Protein AF-A0A533VH99-F1 (afdb_monomer_lite)

Radius of gyration: 17.24 Å; chains: 1; bounding box: 47×40×51 Å

Structure (mmCIF, N/CA/C/O backbone):
data_AF-A0A533VH99-F1
#
_entry.id   AF-A0A533VH99-F1
#
loop_
_atom_site.group_PDB
_atom_site.id
_atom_site.type_symbol
_atom_site.label_atom_id
_atom_site.label_alt_id
_atom_site.label_comp_id
_atom_site.label_asym_id
_atom_site.label_entity_id
_atom_site.label_seq_id
_atom_site.pdbx_PDB_ins_code
_atom_site.Cartn_x
_atom_site.Cartn_y
_atom_site.Cartn_z
_atom_site.occupancy
_atom_site.B_iso_or_equiv
_atom_site.auth_seq_id
_atom_site.auth_comp_id
_atom_site.auth_asym_id
_atom_site.auth_atom_id
_atom_site.pdbx_PDB_model_num
ATOM 1 N N . MET A 1 1 ? 7.213 22.081 -25.940 1.00 35.47 1 MET A N 1
ATOM 2 C CA . MET A 1 1 ? 6.745 20.722 -25.597 1.00 35.47 1 MET A CA 1
ATOM 3 C C . MET A 1 1 ? 7.412 20.326 -24.294 1.00 35.47 1 MET A C 1
ATOM 5 O O . MET A 1 1 ? 8.624 20.158 -24.281 1.00 35.47 1 MET A O 1
ATOM 9 N N . SER A 1 2 ? 6.669 20.290 -23.187 1.00 37.28 2 SER A N 1
ATOM 10 C CA . SER A 1 2 ? 7.217 19.826 -21.909 1.00 37.28 2 SER A CA 1
ATOM 11 C C . SER A 1 2 ? 7.356 18.313 -21.977 1.00 37.28 2 SER A C 1
ATOM 13 O O . SER A 1 2 ? 6.353 17.608 -22.018 1.00 37.28 2 SER A O 1
ATOM 15 N N . ILE A 1 3 ? 8.590 17.819 -22.030 1.00 44.69 3 ILE A N 1
ATOM 16 C CA . ILE A 1 3 ? 8.879 16.396 -21.864 1.00 44.69 3 ILE A CA 1
ATOM 17 C C . ILE A 1 3 ? 8.455 16.063 -20.431 1.00 44.69 3 ILE A C 1
ATOM 19 O O . ILE A 1 3 ? 9.107 16.499 -19.480 1.00 44.69 3 ILE A O 1
ATOM 23 N N . SER A 1 4 ? 7.327 15.369 -20.253 1.00 49.53 4 SER A N 1
ATOM 24 C CA . SER A 1 4 ? 6.948 14.859 -18.938 1.00 49.53 4 SER A CA 1
ATOM 25 C C . SER A 1 4 ? 7.981 13.806 -18.559 1.00 49.53 4 SER A C 1
ATOM 27 O O . SER A 1 4 ? 7.950 12.679 -19.050 1.00 49.53 4 SER A O 1
ATOM 29 N N . LYS A 1 5 ? 8.954 14.197 -17.742 1.00 65.38 5 LYS A N 1
ATOM 30 C CA . LYS A 1 5 ? 9.968 13.280 -17.240 1.00 65.38 5 LYS A CA 1
ATOM 31 C C . LYS A 1 5 ? 9.260 12.256 -16.351 1.00 65.38 5 LYS A C 1
ATOM 33 O O . LYS A 1 5 ? 8.563 12.649 -15.414 1.00 65.38 5 LYS A O 1
ATOM 38 N N . THR A 1 6 ? 9.401 10.970 -16.661 1.00 71.62 6 THR A N 1
ATOM 39 C CA . THR A 1 6 ? 8.904 9.891 -15.800 1.00 71.62 6 THR A CA 1
ATOM 40 C C . THR A 1 6 ? 9.476 10.085 -14.389 1.00 71.62 6 THR A C 1
ATOM 42 O O . THR A 1 6 ? 10.681 10.331 -14.274 1.00 71.62 6 THR A O 1
ATOM 45 N N . PRO A 1 7 ? 8.651 10.050 -13.324 1.00 82.50 7 PRO A N 1
ATOM 46 C CA . PRO A 1 7 ? 9.142 10.206 -11.956 1.00 82.50 7 PRO A CA 1
ATOM 47 C C . PRO A 1 7 ? 10.160 9.114 -11.619 1.00 82.50 7 PRO A C 1
ATOM 49 O O . PRO A 1 7 ? 9.914 7.950 -11.933 1.00 82.50 7 PRO A O 1
ATOM 52 N N . SER A 1 8 ? 11.259 9.481 -10.959 1.00 87.25 8 SER A N 1
ATOM 53 C CA . SER A 1 8 ? 12.244 8.506 -10.471 1.00 87.25 8 SER A CA 1
ATOM 54 C C . SER A 1 8 ? 11.710 7.714 -9.271 1.00 87.25 8 SER A C 1
ATOM 56 O O . SER A 1 8 ? 10.774 8.154 -8.592 1.00 87.25 8 SER A O 1
ATOM 58 N N . ALA A 1 9 ? 12.338 6.583 -8.943 1.00 87.31 9 ALA A N 1
ATOM 59 C CA . ALA A 1 9 ? 11.999 5.813 -7.743 1.00 87.31 9 ALA A CA 1
ATOM 60 C C . ALA A 1 9 ? 12.106 6.628 -6.433 1.00 87.31 9 ALA A C 1
ATOM 62 O O . ALA A 1 9 ? 11.279 6.450 -5.539 1.00 87.31 9 ALA A O 1
ATOM 63 N N . GLU A 1 10 ? 13.049 7.574 -6.318 1.00 88.50 10 GLU A N 1
ATOM 64 C CA . GLU A 1 10 ? 13.137 8.483 -5.155 1.00 88.50 10 GLU A CA 1
ATOM 65 C C . GLU A 1 10 ? 11.970 9.489 -5.106 1.00 88.50 10 GLU A C 1
ATOM 67 O O . GLU A 1 10 ? 11.435 9.772 -4.027 1.00 88.50 10 GLU A O 1
ATOM 72 N N . ASP A 1 11 ? 11.507 9.992 -6.257 1.00 90.31 11 ASP A N 1
ATOM 73 C CA . ASP A 1 11 ? 10.325 10.865 -6.316 1.00 90.31 11 ASP A CA 1
ATOM 74 C C . ASP A 1 11 ? 9.056 10.105 -5.907 1.00 90.31 11 ASP A C 1
ATOM 76 O O . ASP A 1 11 ? 8.210 10.623 -5.171 1.00 90.31 11 ASP A O 1
ATOM 80 N N . LEU A 1 12 ? 8.923 8.861 -6.376 1.00 92.56 12 LEU A N 1
ATOM 81 C CA . LEU A 1 12 ? 7.814 7.970 -6.038 1.00 92.56 12 LEU A CA 1
ATOM 82 C C . LEU A 1 12 ? 7.822 7.611 -4.549 1.00 92.56 12 LEU A C 1
ATOM 84 O O . LEU A 1 12 ? 6.787 7.706 -3.884 1.00 92.56 12 LEU A O 1
ATOM 88 N N . TYR A 1 13 ? 8.995 7.301 -3.999 1.00 91.38 13 TYR A N 1
ATOM 89 C CA . TYR A 1 13 ? 9.164 7.041 -2.573 1.00 91.38 13 TYR A CA 1
ATOM 90 C C . TYR A 1 13 ? 8.831 8.272 -1.721 1.00 91.38 13 TYR A C 1
ATOM 92 O O . TYR A 1 13 ? 8.128 8.175 -0.715 1.00 91.38 13 TYR A O 1
ATOM 100 N N . THR A 1 14 ? 9.248 9.460 -2.158 1.00 91.25 14 THR A N 1
ATOM 101 C CA . THR A 1 14 ? 8.902 10.727 -1.500 1.00 91.25 14 THR A CA 1
ATOM 102 C C . THR A 1 14 ? 7.392 10.981 -1.500 1.00 91.25 14 THR A C 1
ATOM 104 O O . THR A 1 14 ? 6.837 11.409 -0.485 1.00 91.25 14 THR A O 1
ATOM 107 N N . LYS A 1 15 ? 6.698 10.685 -2.607 1.00 91.50 15 LYS A N 1
ATOM 108 C CA . LYS A 1 15 ? 5.229 10.775 -2.680 1.00 91.50 15 LYS A CA 1
ATOM 109 C C . LYS A 1 15 ? 4.550 9.807 -1.714 1.00 91.50 15 LYS A C 1
ATOM 111 O O . LYS A 1 15 ? 3.622 10.216 -1.020 1.00 91.50 15 LYS A O 1
ATOM 116 N N . PHE A 1 16 ? 5.030 8.567 -1.637 1.00 91.88 16 PHE A N 1
ATOM 117 C CA . PHE A 1 16 ? 4.558 7.582 -0.663 1.00 91.88 16 PHE A CA 1
ATOM 118 C C . PHE A 1 16 ? 4.735 8.083 0.777 1.00 91.88 16 PHE A C 1
ATOM 120 O O . PHE A 1 16 ? 3.774 8.129 1.545 1.00 91.88 16 PHE A O 1
ATOM 127 N N . LEU A 1 17 ? 5.936 8.550 1.124 1.00 89.88 17 LEU A N 1
ATOM 128 C CA . LEU A 1 17 ? 6.220 9.075 2.455 1.00 89.88 17 LEU A CA 1
ATOM 129 C C . LEU A 1 17 ? 5.358 10.285 2.811 1.00 89.88 17 LEU A C 1
ATOM 131 O O . LEU A 1 17 ? 4.935 10.414 3.959 1.00 89.88 17 LEU A O 1
ATOM 135 N N . LYS A 1 18 ? 5.076 11.160 1.843 1.00 90.25 18 LYS A N 1
ATOM 136 C CA . LYS A 1 18 ? 4.157 12.280 2.041 1.00 90.25 18 LYS A CA 1
ATOM 137 C C . LYS A 1 18 ? 2.732 11.790 2.309 1.00 90.25 18 LYS A C 1
ATOM 139 O O . LYS A 1 18 ? 2.125 12.235 3.274 1.00 90.25 18 LYS A O 1
ATOM 144 N N . ALA A 1 19 ? 2.235 10.833 1.523 1.00 88.81 19 ALA A N 1
ATOM 145 C CA . ALA A 1 19 ? 0.905 10.259 1.722 1.00 88.81 19 ALA A CA 1
ATOM 146 C C . ALA A 1 19 ? 0.745 9.608 3.108 1.00 88.81 19 ALA A C 1
ATOM 148 O O . ALA A 1 19 ? -0.297 9.775 3.736 1.00 88.81 19 ALA A O 1
ATOM 149 N N . LEU A 1 20 ? 1.782 8.925 3.608 1.00 86.69 20 LEU A N 1
ATOM 150 C CA . LEU A 1 20 ? 1.797 8.389 4.973 1.00 86.69 20 LEU A CA 1
ATOM 151 C C . LEU A 1 20 ? 1.968 9.464 6.053 1.00 86.69 20 LEU A C 1
ATOM 153 O O . LEU A 1 20 ? 1.439 9.320 7.149 1.00 86.69 20 LEU A O 1
ATOM 157 N N . ALA A 1 21 ? 2.741 10.520 5.795 1.00 85.88 21 ALA A N 1
ATOM 158 C CA . ALA A 1 21 ? 2.939 11.601 6.758 1.00 85.88 21 ALA A CA 1
ATOM 159 C C . ALA A 1 21 ? 1.672 12.439 6.961 1.00 85.88 21 ALA A C 1
ATOM 161 O O . ALA A 1 21 ? 1.423 12.882 8.082 1.00 85.88 21 ALA A O 1
ATOM 162 N N . ASP A 1 22 ? 0.891 12.616 5.896 1.00 86.75 22 ASP A N 1
ATOM 163 C CA . ASP A 1 22 ? -0.394 13.316 5.914 1.00 86.75 22 ASP A CA 1
ATOM 164 C C . ASP A 1 22 ? -1.520 12.442 6.516 1.00 86.75 22 ASP A C 1
ATOM 166 O O . ASP A 1 22 ? -2.600 12.952 6.813 1.00 86.75 22 ASP A O 1
ATOM 170 N N . ASN A 1 23 ? -1.268 11.142 6.733 1.00 83.62 23 ASN A N 1
ATOM 171 C CA . ASN A 1 23 ? -2.193 10.210 7.377 1.00 83.62 23 ASN A CA 1
ATOM 172 C C . ASN A 1 23 ? -2.139 10.359 8.906 1.00 83.62 23 ASN A C 1
ATOM 174 O O . ASN A 1 23 ? -1.085 10.140 9.520 1.00 83.62 23 ASN A O 1
ATOM 178 N N . LYS A 1 24 ? -3.254 10.733 9.547 1.00 81.81 24 LYS A N 1
ATOM 179 C CA . LYS A 1 24 ? -3.270 10.942 11.003 1.00 81.81 24 LYS A CA 1
ATOM 180 C C . LYS A 1 24 ? -3.250 9.603 11.740 1.00 81.81 24 LYS A C 1
ATOM 182 O O . LYS A 1 24 ? -3.604 8.557 11.205 1.00 81.81 24 LYS A O 1
ATOM 187 N N . SER A 1 25 ? -2.832 9.631 13.005 1.00 74.38 25 SER A N 1
ATOM 188 C CA . SER A 1 25 ? -2.983 8.464 13.881 1.00 74.38 25 SER A CA 1
ATOM 189 C C . SER A 1 25 ? -4.468 8.129 14.022 1.00 74.38 25 SER A C 1
ATOM 191 O O . SER A 1 25 ? -5.256 9.028 14.307 1.00 74.38 25 SER A O 1
ATOM 193 N N . GLY A 1 26 ? -4.839 6.864 13.822 1.00 76.88 26 GLY A N 1
ATOM 194 C CA . GLY A 1 26 ? -6.238 6.437 13.745 1.00 76.88 26 GLY A CA 1
ATOM 195 C C . GLY A 1 26 ? -6.751 6.261 12.315 1.00 76.88 26 GLY A C 1
ATOM 196 O O . GLY A 1 26 ? -7.524 5.338 12.091 1.00 76.88 26 GLY A O 1
ATOM 197 N N . ASP A 1 27 ? -6.240 7.018 11.340 1.00 88.94 27 ASP A N 1
ATOM 198 C CA . ASP A 1 27 ? -6.656 6.885 9.941 1.00 88.94 27 ASP A CA 1
ATOM 199 C C . ASP A 1 27 ? -6.057 5.617 9.309 1.00 88.94 27 ASP A C 1
ATOM 201 O O . ASP A 1 27 ? -4.855 5.331 9.431 1.00 88.94 27 ASP A O 1
ATOM 205 N N . TRP A 1 28 ? -6.900 4.866 8.599 1.00 93.50 28 TRP A N 1
ATOM 206 C CA . TRP A 1 28 ? -6.516 3.629 7.926 1.00 93.50 28 TRP A CA 1
ATOM 207 C C . TRP A 1 28 ? -6.239 3.851 6.443 1.00 93.50 28 TRP A C 1
ATOM 209 O O . TRP A 1 28 ? -7.069 4.411 5.724 1.00 93.50 28 TRP A O 1
ATOM 219 N N . ILE A 1 29 ? -5.096 3.345 5.974 1.00 94.81 29 ILE A N 1
ATOM 220 C CA . ILE A 1 29 ? -4.752 3.304 4.550 1.00 94.81 29 ILE A CA 1
ATOM 221 C C . ILE A 1 29 ? -4.459 1.866 4.139 1.00 94.81 29 ILE A C 1
ATOM 223 O O . ILE A 1 29 ? -3.575 1.233 4.706 1.00 94.81 29 ILE A O 1
ATOM 227 N N . LEU A 1 30 ? -5.140 1.381 3.107 1.00 95.44 30 LEU A N 1
ATOM 228 C CA . LEU A 1 30 ? -4.739 0.194 2.362 1.00 95.44 30 LEU A CA 1
ATOM 229 C C . LEU A 1 30 ? -3.864 0.639 1.186 1.00 95.44 30 LEU A C 1
ATOM 231 O O . LEU A 1 30 ? -4.356 1.183 0.197 1.00 95.44 30 LEU A O 1
ATOM 235 N N . ALA A 1 31 ? -2.556 0.454 1.315 1.00 95.06 31 ALA A N 1
ATOM 236 C CA . ALA A 1 31 ? -1.578 0.804 0.296 1.00 95.06 31 ALA A CA 1
ATOM 237 C C . ALA A 1 31 ? -1.261 -0.416 -0.573 1.00 95.06 31 ALA A C 1
ATOM 239 O O . ALA A 1 31 ? -0.845 -1.444 -0.046 1.00 95.06 31 ALA A O 1
ATOM 240 N N . VAL A 1 32 ? -1.406 -0.292 -1.890 1.00 95.75 32 VAL A N 1
ATOM 241 C CA . VAL A 1 32 ? -1.029 -1.333 -2.855 1.00 95.75 32 VAL A CA 1
ATOM 242 C C . VAL A 1 32 ? 0.187 -0.857 -3.639 1.00 95.75 32 VAL A C 1
ATOM 244 O O . VAL A 1 32 ? 0.143 0.194 -4.276 1.00 95.75 32 VAL A O 1
ATOM 247 N N . PHE A 1 33 ? 1.285 -1.601 -3.555 1.00 95.12 33 PHE A N 1
ATOM 248 C CA . PHE A 1 33 ? 2.555 -1.291 -4.203 1.00 95.12 33 PHE A CA 1
ATOM 249 C C . PHE A 1 33 ? 2.729 -2.139 -5.456 1.00 95.12 33 PHE A C 1
ATOM 251 O O . PHE A 1 33 ? 2.589 -3.358 -5.397 1.00 95.12 33 PHE A O 1
ATOM 258 N N . GLU A 1 34 ? 3.064 -1.500 -6.574 1.00 94.44 34 GLU A N 1
ATOM 259 C CA . GLU A 1 34 ? 3.169 -2.151 -7.882 1.00 94.44 34 GLU A CA 1
ATOM 260 C C . GLU A 1 34 ? 4.344 -1.592 -8.695 1.00 94.44 34 GLU A C 1
ATOM 262 O O . GLU A 1 34 ? 4.738 -0.432 -8.536 1.00 94.44 34 GLU A O 1
ATOM 267 N N . GLY A 1 35 ? 4.871 -2.380 -9.634 1.00 91.25 35 GLY A N 1
ATOM 268 C CA . GLY A 1 35 ? 5.848 -1.887 -10.607 1.00 91.25 35 GLY A CA 1
ATOM 269 C C . GLY A 1 35 ? 5.262 -0.772 -11.482 1.00 91.25 35 GLY A C 1
ATOM 270 O O . GLY A 1 35 ? 4.092 -0.836 -11.882 1.00 91.25 35 GLY A O 1
ATOM 271 N N . SER A 1 36 ? 6.056 0.254 -11.803 1.00 87.44 36 SER A N 1
ATOM 272 C CA . SER A 1 36 ? 5.651 1.287 -12.766 1.00 87.44 36 SER A CA 1
ATOM 273 C C . SER A 1 36 ? 5.420 0.695 -14.164 1.00 87.44 36 SER A C 1
ATOM 275 O O . SER A 1 36 ? 5.990 -0.344 -14.494 1.00 87.44 36 SER A O 1
ATOM 277 N N . PRO A 1 37 ? 4.634 1.355 -15.026 1.00 78.94 37 PRO A N 1
ATOM 278 C CA . PRO A 1 37 ? 4.554 0.965 -16.426 1.00 78.94 37 PRO A CA 1
ATOM 279 C C . PRO A 1 37 ? 5.915 1.095 -17.127 1.00 78.94 37 PRO A C 1
ATOM 281 O O . PRO A 1 37 ? 6.624 2.080 -16.903 1.00 78.94 37 PRO A O 1
ATOM 284 N N . SER A 1 38 ? 6.287 0.132 -17.973 1.00 64.31 38 SER A N 1
ATOM 285 C CA . SER A 1 38 ? 7.481 0.227 -18.831 1.00 64.31 38 SER A CA 1
ATOM 286 C C . SER A 1 38 ? 7.084 0.695 -20.228 1.00 64.31 38 SER A C 1
ATOM 288 O O . SER A 1 38 ? 6.354 -0.033 -20.893 1.00 64.31 38 SER A O 1
ATOM 290 N N . GLU A 1 39 ? 7.540 1.884 -20.650 1.00 59.66 39 GLU A N 1
ATOM 291 C C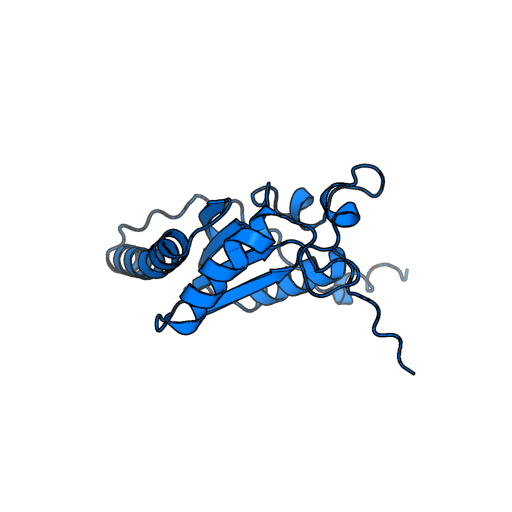A . GLU A 1 39 ? 7.413 2.438 -22.021 1.00 59.66 39 GLU A CA 1
ATOM 292 C C . GLU A 1 39 ? 6.071 2.131 -22.739 1.00 59.66 39 GLU A C 1
ATOM 294 O O . GLU A 1 39 ? 6.012 1.932 -23.949 1.00 59.66 39 GLU A O 1
ATOM 299 N N . GLY A 1 40 ? 4.972 2.085 -21.977 1.00 60.62 40 GLY A N 1
ATOM 300 C CA . GLY A 1 40 ? 3.680 1.523 -22.374 1.00 60.62 40 GLY A CA 1
ATOM 301 C C . GLY A 1 40 ? 2.654 1.605 -21.234 1.00 60.62 40 GLY A C 1
ATOM 302 O O . GLY A 1 40 ? 2.894 2.282 -20.234 1.00 60.62 40 GLY A O 1
ATOM 303 N N . MET A 1 41 ? 1.498 0.938 -21.376 1.00 63.94 41 MET A N 1
ATOM 304 C CA . MET A 1 41 ? 0.405 1.002 -20.382 1.00 63.94 41 MET A CA 1
ATOM 305 C C . MET A 1 41 ? 0.520 -0.013 -19.231 1.00 63.94 41 MET A C 1
ATOM 307 O O . MET A 1 41 ? -0.121 0.176 -18.199 1.00 63.94 41 MET A O 1
ATOM 311 N N . TYR A 1 42 ? 1.331 -1.065 -19.373 1.00 75.19 42 TYR A N 1
ATOM 312 C CA . TYR A 1 42 ? 1.372 -2.182 -18.423 1.00 75.19 42 TYR A CA 1
ATOM 313 C C . TYR A 1 42 ? 2.610 -2.152 -17.527 1.00 75.19 42 TYR A C 1
ATOM 315 O O . TYR A 1 42 ? 3.689 -1.735 -17.951 1.00 75.19 42 TYR A O 1
ATOM 323 N N . SER A 1 43 ? 2.437 -2.607 -16.282 1.00 84.81 43 SER A N 1
ATOM 324 C CA . SER A 1 43 ? 3.531 -2.806 -15.328 1.00 84.81 43 SER A CA 1
ATOM 325 C C . SER A 1 43 ? 4.552 -3.807 -15.872 1.00 84.81 43 SER A C 1
ATOM 327 O O . SER A 1 43 ? 4.174 -4.798 -16.492 1.00 84.81 43 SER A O 1
ATOM 329 N N . TRP A 1 44 ? 5.838 -3.589 -15.593 1.00 90.12 44 TRP A N 1
ATOM 330 C CA . TRP A 1 44 ? 6.887 -4.578 -15.885 1.00 90.12 44 TRP A CA 1
ATOM 331 C C . TRP A 1 44 ? 6.808 -5.826 -14.984 1.00 90.12 44 TRP A C 1
ATOM 333 O O . TRP A 1 44 ? 7.454 -6.832 -15.268 1.00 90.12 44 TRP A O 1
ATOM 343 N N . CYS A 1 45 ? 6.045 -5.755 -13.892 1.00 90.31 45 CYS A N 1
ATOM 344 C CA . CYS A 1 45 ? 5.836 -6.831 -12.928 1.00 90.31 45 CYS A CA 1
ATOM 345 C C . CYS A 1 45 ? 4.654 -7.708 -13.379 1.00 90.31 45 CYS A C 1
ATOM 347 O O . CYS A 1 45 ? 3.513 -7.241 -13.402 1.00 90.31 45 CYS A O 1
ATOM 349 N N . SER A 1 46 ? 4.916 -8.971 -13.740 1.00 89.50 46 SER A N 1
ATOM 350 C CA . SER A 1 46 ? 3.893 -9.898 -14.260 1.00 89.50 46 SER A CA 1
ATOM 351 C C . SER A 1 46 ? 2.755 -10.125 -13.272 1.00 89.50 46 SER A C 1
ATOM 353 O O . SER A 1 46 ? 1.587 -10.070 -13.654 1.00 89.50 46 SER A O 1
ATOM 355 N N . ASP A 1 47 ? 3.088 -10.291 -11.995 1.00 92.19 47 ASP A N 1
ATOM 356 C CA . ASP A 1 47 ? 2.099 -10.524 -10.945 1.00 92.19 47 ASP A CA 1
ATOM 357 C C . ASP A 1 47 ? 1.260 -9.268 -10.691 1.00 92.19 47 ASP A C 1
ATOM 359 O O . ASP A 1 47 ? 0.081 -9.363 -10.372 1.00 92.19 47 ASP A O 1
ATOM 363 N N . CYS A 1 48 ? 1.822 -8.078 -10.925 1.00 93.06 48 CYS A N 1
ATOM 364 C C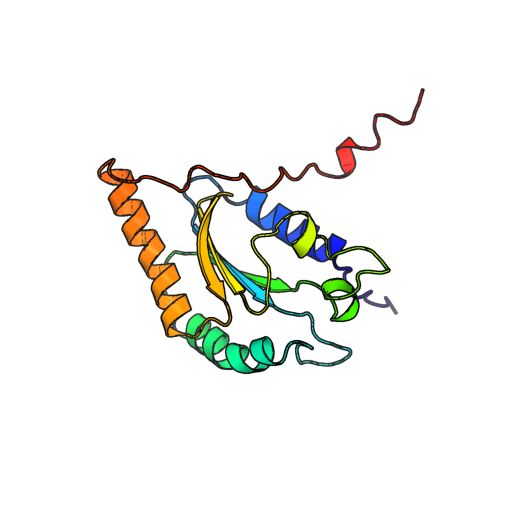A . CYS A 1 48 ? 1.094 -6.813 -10.867 1.00 93.06 48 CYS A CA 1
ATOM 365 C C . CYS A 1 48 ? 0.091 -6.707 -12.021 1.00 93.06 48 CYS A C 1
ATOM 367 O O . CYS A 1 48 ? -1.023 -6.228 -11.835 1.00 93.06 48 CYS A O 1
ATOM 369 N N . VAL A 1 49 ? 0.456 -7.191 -13.214 1.00 90.75 49 VAL A N 1
ATOM 370 C CA . VAL A 1 49 ? -0.482 -7.284 -14.342 1.00 90.75 49 VAL A CA 1
ATOM 371 C C . VAL A 1 49 ? -1.607 -8.270 -14.022 1.00 90.75 49 VAL A C 1
ATOM 373 O O . VAL A 1 49 ? -2.769 -7.935 -14.238 1.00 90.75 49 VAL A O 1
ATOM 376 N N . ALA A 1 50 ? -1.294 -9.439 -13.457 1.00 89.44 50 ALA A N 1
ATOM 377 C CA . ALA A 1 50 ? -2.304 -10.425 -13.071 1.00 89.44 50 ALA A CA 1
ATOM 378 C C . ALA A 1 50 ? -3.250 -9.895 -11.976 1.00 89.44 50 ALA A C 1
ATOM 380 O O . ALA A 1 50 ? -4.468 -9.984 -12.119 1.00 89.44 50 ALA A O 1
ATOM 381 N N . ALA A 1 51 ? -2.702 -9.272 -10.930 1.00 91.12 51 ALA A N 1
ATOM 382 C CA . ALA A 1 51 ? -3.473 -8.714 -9.820 1.00 91.12 51 ALA A CA 1
ATOM 383 C C . ALA A 1 51 ? -4.270 -7.453 -10.197 1.00 91.12 51 ALA A C 1
ATOM 385 O O . ALA A 1 51 ? -5.172 -7.057 -9.461 1.00 91.12 51 ALA A O 1
ATOM 386 N N . SER A 1 52 ? -3.972 -6.811 -11.335 1.00 90.31 52 SER A N 1
ATOM 387 C CA . SER A 1 52 ? -4.662 -5.582 -11.748 1.00 90.31 52 SER A CA 1
ATOM 388 C C . SER A 1 52 ? -6.175 -5.778 -11.896 1.00 90.31 52 SER A C 1
ATOM 390 O O . SER A 1 52 ? -6.939 -4.912 -11.479 1.00 90.31 52 SER A O 1
ATOM 392 N N . GLY A 1 53 ? -6.616 -6.934 -12.408 1.00 90.06 53 GLY A N 1
ATOM 393 C CA . GLY A 1 53 ? -8.039 -7.259 -12.534 1.00 90.06 53 GLY A CA 1
ATOM 394 C C . GLY A 1 53 ? -8.734 -7.391 -11.178 1.00 90.06 53 GLY A C 1
ATOM 395 O O . GLY A 1 53 ? -9.825 -6.848 -10.985 1.00 90.06 53 GLY A O 1
ATOM 396 N N . ASP A 1 54 ? -8.075 -8.043 -10.221 1.00 93.75 54 ASP A N 1
ATOM 397 C CA . ASP A 1 54 ? -8.570 -8.193 -8.850 1.00 93.75 54 ASP A CA 1
ATOM 398 C C . ASP A 1 54 ? -8.635 -6.846 -8.123 1.00 93.75 54 ASP A C 1
ATOM 400 O O . ASP A 1 54 ? -9.626 -6.543 -7.456 1.00 93.75 54 ASP A O 1
ATOM 404 N 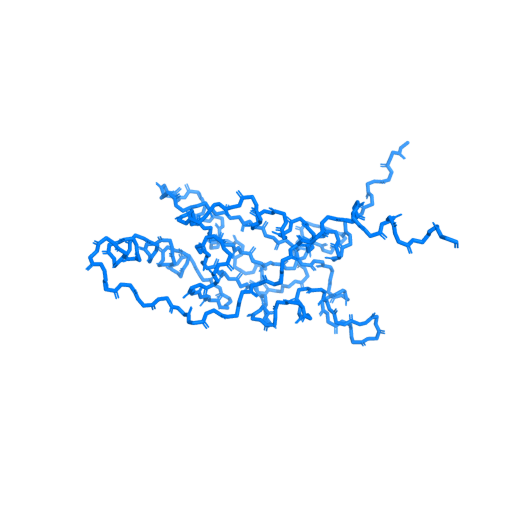N . LEU A 1 55 ? -7.606 -6.009 -8.288 1.00 93.38 55 LEU A N 1
ATOM 405 C CA . LEU A 1 55 ? -7.545 -4.673 -7.704 1.00 93.38 55 LEU A CA 1
ATOM 406 C C . LEU A 1 55 ? -8.618 -3.747 -8.285 1.00 93.38 55 LEU A C 1
ATOM 408 O O . LEU A 1 55 ? -9.285 -3.046 -7.526 1.00 93.38 55 LEU A O 1
ATOM 412 N N . THR A 1 56 ? -8.808 -3.745 -9.606 1.00 93.50 56 THR A N 1
ATOM 413 C CA . THR A 1 56 ? -9.871 -2.968 -10.256 1.00 93.50 56 THR A CA 1
ATOM 414 C C . THR A 1 56 ? -11.242 -3.421 -9.772 1.00 93.50 56 THR A C 1
ATOM 416 O O . THR A 1 56 ? -12.015 -2.593 -9.299 1.00 93.50 56 THR A O 1
ATOM 419 N N . SER A 1 57 ? -11.503 -4.731 -9.785 1.00 94.06 57 SER A N 1
ATOM 420 C CA . SER A 1 57 ? -12.777 -5.292 -9.316 1.00 94.06 57 SER A CA 1
ATOM 421 C C . SER A 1 57 ? -13.038 -4.974 -7.841 1.00 94.06 57 SER A C 1
ATOM 423 O O . SER A 1 57 ? -14.168 -4.711 -7.441 1.00 94.06 57 SER A O 1
ATOM 425 N N . PHE A 1 58 ? -11.995 -4.989 -7.005 1.00 95.62 58 PHE A N 1
ATOM 426 C CA . PHE A 1 58 ? -12.085 -4.544 -5.619 1.00 95.62 58 PHE A CA 1
ATOM 427 C C . PHE A 1 58 ? -12.463 -3.063 -5.532 1.00 95.62 58 PHE A C 1
ATOM 429 O O . PHE A 1 58 ? -13.421 -2.732 -4.846 1.00 95.62 58 PHE A O 1
ATOM 436 N N . LEU A 1 59 ? -11.741 -2.178 -6.224 1.00 94.12 59 LEU A N 1
ATOM 437 C CA . LEU A 1 59 ? -11.959 -0.729 -6.162 1.00 94.12 59 LEU A CA 1
ATOM 438 C C . LEU A 1 59 ? -13.343 -0.302 -6.666 1.00 94.12 59 LEU A C 1
ATOM 440 O O . LEU A 1 59 ? -13.899 0.654 -6.134 1.00 94.12 59 LEU A O 1
ATOM 444 N N . GLU A 1 60 ? -13.891 -0.994 -7.666 1.00 94.12 60 GLU A N 1
ATOM 445 C CA . GLU A 1 60 ? -15.231 -0.728 -8.204 1.00 94.12 60 GLU A CA 1
ATOM 446 C C . GLU A 1 60 ? -16.347 -1.070 -7.208 1.00 94.12 60 GLU A C 1
ATOM 448 O O . GLU A 1 60 ? -17.357 -0.371 -7.140 1.00 94.12 60 GLU A O 1
ATOM 453 N N . GLU A 1 61 ? -16.162 -2.125 -6.414 1.00 93.06 61 GLU A N 1
ATOM 454 C CA . GLU A 1 61 ? -17.161 -2.606 -5.451 1.00 93.06 61 GLU A CA 1
ATOM 455 C C . GLU A 1 61 ? -16.932 -2.088 -4.025 1.00 93.06 61 GLU A C 1
ATOM 457 O O . GLU A 1 61 ? -17.783 -2.255 -3.147 1.00 93.06 61 GLU A O 1
ATOM 462 N N . TYR A 1 62 ? -15.770 -1.498 -3.753 1.00 92.69 62 TYR A N 1
ATOM 463 C CA . TYR A 1 62 ? -15.369 -1.149 -2.402 1.00 92.69 62 TYR A CA 1
ATOM 464 C C . TYR A 1 62 ? -16.078 0.114 -1.896 1.00 92.69 62 TYR A C 1
ATOM 466 O O . TYR A 1 62 ? -15.824 1.227 -2.349 1.00 92.69 62 TYR A O 1
ATOM 474 N N . THR A 1 63 ? -16.921 -0.063 -0.876 1.00 89.62 63 THR A N 1
ATOM 475 C CA . THR A 1 63 ? -17.670 1.018 -0.208 1.00 89.62 63 THR A CA 1
ATOM 476 C C . THR A 1 63 ? -17.259 1.225 1.253 1.00 89.62 63 THR A C 1
ATOM 478 O O . THR A 1 63 ? -18.038 1.763 2.036 1.00 89.62 63 THR A O 1
ATOM 481 N N . GLY A 1 64 ? -16.095 0.715 1.663 1.00 87.88 64 GLY A N 1
ATOM 482 C CA . GLY A 1 64 ? -15.624 0.821 3.046 1.00 87.88 64 GLY A CA 1
ATOM 483 C C . GLY A 1 64 ? -14.886 2.129 3.342 1.00 87.88 64 GLY A C 1
ATOM 484 O O . GLY A 1 64 ? -14.485 2.857 2.436 1.00 87.88 64 GLY A O 1
ATOM 485 N N . ASP A 1 65 ? -14.637 2.387 4.626 1.00 87.44 65 ASP A N 1
ATOM 486 C CA . ASP A 1 65 ? -14.056 3.655 5.096 1.00 87.44 65 ASP A CA 1
ATOM 487 C C . ASP A 1 65 ? -12.518 3.711 5.036 1.00 87.44 65 ASP A C 1
ATOM 489 O O . ASP A 1 65 ? -11.919 4.779 5.168 1.00 87.44 65 ASP A O 1
ATOM 493 N N . VAL A 1 66 ? -11.840 2.574 4.832 1.00 93.00 66 VAL A N 1
ATOM 494 C CA . VAL A 1 66 ? -10.375 2.543 4.672 1.00 93.00 66 VAL A CA 1
ATOM 495 C C . VAL A 1 66 ? -9.989 3.198 3.352 1.00 93.00 66 VAL A C 1
ATOM 497 O O . VAL A 1 66 ? -10.450 2.781 2.290 1.00 93.00 66 VAL A O 1
ATOM 500 N N . LYS A 1 67 ? -9.081 4.176 3.394 1.00 93.56 67 LYS A N 1
ATOM 501 C CA . LYS A 1 67 ? -8.565 4.825 2.188 1.00 93.56 67 LYS A CA 1
ATOM 502 C C . LYS A 1 67 ? -7.678 3.857 1.410 1.00 93.56 67 LYS A C 1
ATOM 504 O O . LYS A 1 67 ? -6.617 3.465 1.889 1.00 93.56 67 LYS A O 1
ATOM 509 N N . VAL A 1 68 ? -8.051 3.535 0.179 1.00 94.56 68 VAL A N 1
ATOM 510 C CA . VAL A 1 68 ? -7.216 2.714 -0.708 1.00 94.56 68 VAL A CA 1
ATOM 511 C C . VAL A 1 68 ? -6.300 3.621 -1.531 1.00 94.56 68 VAL A C 1
ATOM 513 O O . VAL A 1 68 ? -6.737 4.637 -2.070 1.00 94.56 68 VAL A O 1
ATOM 516 N N . SER A 1 69 ? -5.003 3.321 -1.592 1.00 93.81 69 SER A N 1
ATOM 517 C CA . SER A 1 69 ? -4.016 4.097 -2.356 1.00 93.81 69 SER A CA 1
ATOM 518 C C . SER A 1 69 ? -3.064 3.178 -3.107 1.00 93.81 69 SER A C 1
ATOM 520 O O . SER A 1 69 ? -2.503 2.254 -2.529 1.00 93.81 69 SER A O 1
ATOM 522 N N . GLN A 1 70 ? -2.853 3.457 -4.389 1.00 93.75 70 GLN A N 1
ATOM 523 C CA . GLN A 1 70 ? -1.904 2.725 -5.223 1.00 93.75 70 GLN A CA 1
ATOM 524 C C . GLN A 1 70 ? -0.591 3.504 -5.323 1.00 93.75 70 GLN A C 1
ATOM 526 O O . GLN A 1 70 ? -0.595 4.712 -5.583 1.00 93.75 70 GLN A O 1
ATOM 531 N N . PHE A 1 71 ? 0.534 2.819 -5.144 1.00 93.62 71 PHE A N 1
ATOM 532 C CA . PHE A 1 71 ? 1.873 3.392 -5.212 1.00 93.62 71 PHE A CA 1
ATOM 533 C C . PHE A 1 71 ? 2.718 2.630 -6.226 1.00 93.62 71 PHE A C 1
ATOM 535 O O . PHE A 1 71 ? 2.916 1.423 -6.118 1.00 93.62 71 PHE A O 1
ATOM 542 N N . LYS A 1 72 ? 3.256 3.354 -7.209 1.00 93.38 72 LYS A N 1
ATOM 543 C CA . LYS A 1 72 ? 4.235 2.790 -8.139 1.00 93.38 72 LYS A CA 1
ATOM 544 C C . LYS A 1 72 ? 5.633 2.860 -7.531 1.00 93.38 72 LYS A C 1
ATOM 546 O O . LYS A 1 72 ? 5.968 3.873 -6.918 1.00 93.38 72 LYS A O 1
ATOM 551 N N . VAL A 1 73 ? 6.440 1.817 -7.716 1.00 91.88 73 VAL A N 1
ATOM 552 C CA . VAL A 1 73 ? 7.780 1.722 -7.102 1.00 91.88 73 VAL A CA 1
ATOM 553 C C . VAL A 1 73 ? 8.943 2.107 -8.021 1.00 91.88 73 VAL A C 1
ATOM 555 O O . VAL A 1 73 ? 10.086 2.142 -7.574 1.00 91.88 73 VAL A O 1
ATOM 558 N N . GLY A 1 74 ? 8.664 2.413 -9.287 1.00 90.56 74 GLY A N 1
ATOM 559 C CA . GLY A 1 74 ? 9.686 2.676 -10.299 1.00 90.56 74 GLY A CA 1
ATOM 560 C C . GLY A 1 74 ? 9.740 1.589 -11.366 1.00 90.56 74 GLY A C 1
ATOM 561 O O . GLY A 1 74 ? 8.896 0.689 -11.422 1.00 90.56 74 GLY A O 1
ATOM 562 N N . THR A 1 75 ? 10.705 1.726 -12.263 1.00 89.50 75 THR A N 1
ATOM 563 C CA . THR A 1 75 ? 11.024 0.760 -13.320 1.00 89.50 75 THR A CA 1
ATOM 564 C C . THR A 1 75 ? 11.642 -0.521 -12.750 1.00 89.50 75 THR A C 1
ATOM 566 O O . THR A 1 75 ? 12.073 -0.552 -11.599 1.00 89.50 75 THR A O 1
ATOM 569 N N . LYS A 1 76 ? 11.712 -1.579 -13.570 1.00 88.38 76 LYS A N 1
ATOM 570 C CA . LYS A 1 76 ? 12.330 -2.856 -13.186 1.00 88.38 76 LYS A CA 1
ATOM 571 C C . LYS A 1 76 ? 13.775 -2.663 -12.729 1.00 88.38 76 LYS A C 1
ATOM 573 O O . LYS A 1 76 ? 14.150 -3.148 -11.670 1.00 88.38 76 LYS A O 1
ATOM 578 N N . ASN A 1 77 ? 14.545 -1.879 -13.484 1.00 86.88 77 ASN A N 1
ATOM 579 C CA . ASN A 1 77 ? 15.932 -1.577 -13.141 1.00 86.88 77 ASN A CA 1
ATOM 580 C C . ASN A 1 77 ? 16.006 -0.837 -11.800 1.00 86.88 77 ASN A C 1
ATOM 582 O O . ASN A 1 77 ? 16.727 -1.259 -10.917 1.00 86.88 77 ASN A O 1
ATOM 586 N N . GLU A 1 78 ? 15.194 0.196 -11.567 1.00 87.81 78 GLU A N 1
ATOM 587 C CA . GLU A 1 78 ? 15.200 0.887 -10.264 1.00 87.81 78 GLU A CA 1
ATOM 588 C C . GLU A 1 78 ? 14.784 -0.009 -9.078 1.00 87.81 78 GLU A C 1
ATOM 590 O O . GLU A 1 78 ? 15.092 0.314 -7.930 1.00 87.81 78 GLU A O 1
ATOM 595 N N . TRP A 1 79 ? 14.058 -1.103 -9.329 1.00 87.56 79 TRP A N 1
ATOM 596 C CA . TRP A 1 79 ? 13.639 -2.066 -8.311 1.00 87.56 79 TRP A CA 1
ATOM 597 C C . TRP A 1 79 ? 14.695 -3.147 -8.019 1.00 87.56 79 TRP A C 1
ATOM 599 O O . TRP A 1 79 ? 14.960 -3.465 -6.852 1.00 87.56 79 TRP A O 1
ATOM 609 N N . GLU A 1 80 ? 15.274 -3.720 -9.076 1.00 83.75 80 GLU A N 1
ATOM 610 C CA . GLU A 1 80 ? 16.160 -4.891 -9.027 1.00 83.75 80 GLU A CA 1
ATOM 611 C C . GLU A 1 80 ? 17.652 -4.541 -8.995 1.00 83.75 80 GLU A C 1
ATOM 613 O O . GLU A 1 80 ? 18.442 -5.371 -8.556 1.00 83.75 80 GLU A O 1
ATOM 618 N N . ASP A 1 81 ? 18.051 -3.357 -9.466 1.00 74.00 81 ASP A N 1
ATOM 619 C CA . ASP A 1 81 ? 19.454 -3.047 -9.748 1.00 74.00 81 ASP A CA 1
ATOM 620 C C . ASP A 1 81 ? 20.277 -2.806 -8.472 1.00 74.00 81 ASP A C 1
ATOM 622 O O . ASP A 1 81 ? 20.185 -1.770 -7.810 1.00 74.00 81 ASP A O 1
ATOM 626 N N . ASP A 1 82 ? 21.145 -3.767 -8.161 1.00 63.19 82 ASP A N 1
ATOM 627 C CA . ASP A 1 82 ? 22.106 -3.684 -7.063 1.00 63.19 82 ASP A CA 1
ATOM 628 C C . ASP A 1 82 ? 23.326 -2.783 -7.392 1.00 63.19 82 ASP A C 1
ATOM 630 O O . ASP A 1 82 ? 24.102 -2.450 -6.494 1.00 63.19 82 ASP A O 1
ATOM 634 N N . VAL A 1 83 ? 23.507 -2.360 -8.654 1.00 57.41 83 VAL A N 1
ATOM 635 C CA . VAL A 1 83 ? 24.637 -1.543 -9.150 1.00 57.41 83 VAL A CA 1
ATOM 636 C C . VAL A 1 83 ? 24.402 -0.045 -8.939 1.00 57.41 83 VAL A C 1
ATOM 638 O O . VAL A 1 83 ? 25.316 0.666 -8.520 1.00 57.41 83 VAL A O 1
ATOM 641 N N . ILE A 1 84 ? 23.186 0.450 -9.200 1.00 58.50 84 ILE A N 1
ATOM 642 C CA . ILE A 1 84 ? 22.796 1.848 -8.905 1.00 58.50 84 ILE A CA 1
ATOM 643 C C . ILE A 1 84 ? 22.548 2.038 -7.394 1.00 58.50 84 ILE A C 1
ATOM 645 O O . ILE A 1 84 ? 22.630 3.152 -6.868 1.00 58.50 84 ILE A O 1
ATOM 649 N N . GLY A 1 85 ? 22.325 0.931 -6.685 1.00 62.34 85 GLY A N 1
ATOM 650 C CA . GLY A 1 85 ? 21.971 0.873 -5.275 1.00 62.34 85 GLY A CA 1
ATOM 651 C C . GLY A 1 85 ? 20.505 0.462 -5.111 1.00 62.34 85 GLY A C 1
ATOM 652 O O . GLY A 1 85 ? 19.683 0.773 -5.973 1.00 62.34 85 GLY A O 1
ATOM 653 N N . PRO A 1 86 ? 20.150 -0.220 -4.007 1.00 71.31 86 PRO A N 1
ATOM 654 C CA . PRO A 1 86 ? 18.826 -0.809 -3.878 1.00 71.31 86 PRO A CA 1
ATOM 655 C C . PRO A 1 86 ? 17.741 0.272 -3.903 1.00 71.31 86 PRO A C 1
ATOM 657 O O . PRO A 1 86 ? 17.935 1.365 -3.369 1.00 71.31 86 PRO A O 1
ATOM 660 N N . SER A 1 87 ? 16.576 -0.044 -4.478 1.00 83.75 87 SER A N 1
ATOM 661 C CA . SER A 1 87 ? 15.412 0.851 -4.494 1.00 83.75 87 SER A CA 1
ATOM 662 C C . SER A 1 87 ? 15.184 1.513 -3.124 1.00 83.75 87 SER A C 1
ATOM 664 O O . SER A 1 87 ? 15.256 0.821 -2.101 1.00 83.75 87 SER A O 1
ATOM 666 N N . PRO A 1 88 ? 14.829 2.811 -3.049 1.00 87.88 88 PRO A N 1
ATOM 667 C CA . PRO A 1 88 ? 14.504 3.470 -1.782 1.00 87.88 88 PRO A CA 1
ATOM 668 C C . PRO A 1 88 ? 13.415 2.733 -0.999 1.00 87.88 88 PRO A C 1
ATOM 670 O O . PRO A 1 88 ? 13.467 2.692 0.229 1.00 87.88 88 PRO A O 1
ATOM 673 N N . PHE A 1 89 ? 12.481 2.099 -1.712 1.00 88.69 89 PHE A N 1
ATOM 674 C CA . PHE A 1 89 ? 11.476 1.216 -1.137 1.00 88.69 89 PHE A CA 1
ATOM 675 C C . PHE A 1 89 ? 12.114 -0.008 -0.462 1.00 88.69 89 PHE A C 1
ATOM 677 O O . PHE A 1 89 ? 11.842 -0.254 0.705 1.00 88.69 89 PHE A O 1
ATOM 684 N N . ARG A 1 90 ? 13.036 -0.718 -1.124 1.00 83.75 90 ARG A N 1
ATOM 685 C CA . ARG A 1 90 ? 13.722 -1.892 -0.548 1.00 83.75 90 ARG A CA 1
ATOM 686 C C . ARG A 1 90 ? 14.674 -1.521 0.596 1.00 83.75 90 ARG A C 1
ATOM 688 O O . ARG A 1 90 ? 14.727 -2.225 1.598 1.00 83.75 90 ARG A O 1
ATOM 695 N N . MET A 1 91 ? 15.395 -0.400 0.487 1.00 82.19 91 MET A N 1
ATOM 696 C CA . MET A 1 91 ? 16.349 0.046 1.514 1.00 82.19 91 MET A CA 1
ATOM 697 C C . MET A 1 91 ? 15.677 0.562 2.782 1.00 82.19 91 MET A C 1
ATOM 699 O O . MET A 1 91 ? 16.082 0.234 3.895 1.00 82.19 91 MET A O 1
ATOM 703 N N . LYS A 1 92 ? 14.706 1.464 2.614 1.00 79.62 92 LYS A N 1
ATOM 704 C CA . LYS A 1 92 ? 14.136 2.252 3.716 1.00 79.62 92 LYS A CA 1
ATOM 705 C C . LYS A 1 92 ? 12.819 1.654 4.211 1.00 79.62 92 LYS A C 1
ATOM 707 O O . LYS A 1 92 ? 12.337 2.045 5.273 1.00 79.62 92 LYS A O 1
ATOM 712 N N . PHE A 1 93 ? 12.260 0.704 3.462 1.00 79.25 93 PHE A N 1
ATOM 713 C CA . PHE A 1 93 ? 11.037 -0.007 3.793 1.00 79.25 93 PHE A CA 1
ATOM 714 C C . PHE A 1 93 ? 11.183 -1.517 3.489 1.00 79.25 93 PHE A C 1
ATOM 716 O O . PHE A 1 93 ? 10.478 -2.056 2.638 1.00 79.25 93 PHE A O 1
ATOM 723 N N . PRO A 1 94 ? 12.080 -2.230 4.209 1.00 69.31 94 PRO A N 1
ATOM 724 C CA . PRO A 1 94 ? 12.485 -3.615 3.902 1.00 69.31 94 PRO A CA 1
ATOM 725 C C . PRO A 1 94 ? 11.344 -4.642 3.972 1.00 69.31 94 PRO A C 1
ATOM 727 O O . PRO A 1 94 ? 11.487 -5.782 3.546 1.00 69.31 94 PRO A O 1
ATOM 730 N N . PHE A 1 95 ? 10.199 -4.240 4.517 1.00 71.50 95 PHE A N 1
ATOM 731 C CA . PHE A 1 95 ? 8.966 -5.016 4.561 1.00 71.50 95 PHE A CA 1
ATOM 732 C C . PHE A 1 95 ? 8.288 -5.174 3.201 1.00 71.50 95 PHE A C 1
ATOM 734 O O . PHE A 1 95 ? 7.483 -6.091 3.038 1.00 71.50 95 PHE A O 1
ATOM 741 N N . LEU A 1 96 ? 8.618 -4.300 2.251 1.00 84.56 96 LEU A N 1
ATOM 742 C CA . LEU A 1 96 ? 8.217 -4.405 0.861 1.00 84.56 96 LEU A CA 1
ATOM 743 C C . LEU A 1 96 ? 9.307 -5.159 0.090 1.00 84.56 96 LEU A C 1
ATOM 745 O O . LEU A 1 96 ? 10.182 -4.562 -0.536 1.00 84.56 96 LEU A O 1
ATOM 749 N N . SER A 1 97 ? 9.276 -6.485 0.209 1.00 81.69 97 SER A N 1
ATOM 750 C CA . SER A 1 97 ? 10.250 -7.385 -0.415 1.00 81.69 97 SER A CA 1
ATOM 751 C C . SER A 1 97 ? 9.887 -7.777 -1.846 1.00 81.69 97 SER A C 1
ATOM 753 O O . SER A 1 97 ? 10.776 -8.171 -2.593 1.00 81.69 97 SER A O 1
ATOM 755 N N . ASP A 1 98 ? 8.606 -7.687 -2.209 1.00 88.88 98 ASP A N 1
ATOM 756 C CA . ASP A 1 98 ? 8.072 -8.202 -3.471 1.00 88.88 98 ASP A CA 1
ATOM 757 C C . ASP A 1 98 ? 6.887 -7.363 -3.981 1.00 88.88 98 ASP A C 1
ATOM 759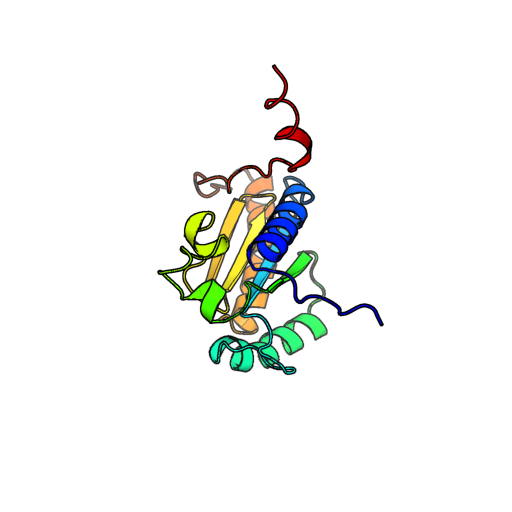 O O . ASP A 1 98 ? 6.369 -6.497 -3.261 1.00 88.88 98 ASP A O 1
ATOM 763 N N . LEU A 1 99 ? 6.460 -7.606 -5.221 1.00 92.38 99 LEU A N 1
ATOM 764 C CA . LEU A 1 99 ? 5.380 -6.889 -5.895 1.00 92.38 99 LEU A CA 1
ATOM 765 C C . LEU A 1 99 ? 4.441 -7.854 -6.644 1.00 92.38 99 LEU A C 1
ATOM 767 O O . LEU A 1 99 ? 4.916 -8.800 -7.260 1.00 92.38 99 LEU A O 1
ATOM 771 N N . PRO A 1 100 ? 3.127 -7.572 -6.689 1.00 94.81 100 PRO A N 1
ATOM 772 C CA . PRO A 1 100 ? 2.455 -6.502 -5.972 1.00 94.81 100 PRO A CA 1
ATOM 773 C C . PRO A 1 100 ? 2.334 -6.857 -4.488 1.00 94.81 100 PRO A C 1
ATOM 775 O O . PRO A 1 100 ? 2.234 -8.023 -4.122 1.00 94.81 100 PRO A O 1
ATOM 778 N N . THR A 1 101 ? 2.314 -5.852 -3.619 1.00 95.12 101 THR A N 1
ATOM 779 C CA . THR A 1 101 ? 2.100 -6.065 -2.180 1.00 95.12 101 THR A CA 1
ATOM 780 C C . THR A 1 101 ? 1.051 -5.091 -1.675 1.00 95.12 101 THR A C 1
ATOM 782 O O . THR A 1 101 ? 1.152 -3.891 -1.919 1.00 95.12 101 THR A O 1
ATOM 785 N N . ALA A 1 102 ? 0.061 -5.593 -0.941 1.00 95.44 102 ALA A N 1
ATOM 786 C CA . ALA A 1 102 ? -0.902 -4.775 -0.215 1.00 95.44 102 ALA A CA 1
ATOM 787 C C . ALA A 1 102 ? -0.518 -4.701 1.263 1.00 95.44 102 ALA A C 1
ATOM 789 O O . ALA A 1 102 ? -0.225 -5.725 1.878 1.00 95.44 102 ALA A O 1
ATOM 790 N N . ILE A 1 103 ? -0.540 -3.502 1.838 1.00 94.12 103 ILE A N 1
ATOM 791 C CA . ILE A 1 103 ? -0.220 -3.249 3.244 1.00 94.12 103 ILE A CA 1
ATOM 792 C C . ILE A 1 103 ? -1.307 -2.374 3.855 1.00 94.12 103 ILE A C 1
ATOM 794 O O . ILE A 1 103 ? -1.644 -1.319 3.317 1.00 94.12 103 ILE A O 1
ATOM 798 N N . LEU A 1 104 ? -1.832 -2.801 4.999 1.00 93.88 104 LEU A N 1
ATOM 799 C CA . LEU A 1 104 ? -2.730 -2.006 5.818 1.00 93.88 104 LEU A CA 1
ATOM 800 C C . LEU A 1 104 ? -1.916 -1.187 6.823 1.00 93.88 104 LEU A C 1
ATOM 802 O O . LEU A 1 104 ? -1.161 -1.731 7.630 1.00 93.88 104 LEU A O 1
ATOM 806 N N . PHE A 1 105 ? -2.123 0.124 6.794 1.00 91.88 105 PHE A N 1
ATOM 807 C CA . PHE A 1 105 ? -1.510 1.087 7.691 1.00 91.88 105 PHE A CA 1
ATOM 808 C C . PHE A 1 105 ? -2.530 1.695 8.646 1.00 91.88 105 PHE A C 1
ATOM 810 O O . PHE A 1 105 ? -3.623 2.064 8.219 1.00 91.88 105 PHE A O 1
ATOM 817 N N . ASN A 1 106 ? -2.134 1.894 9.905 1.00 90.62 106 ASN A N 1
ATOM 818 C CA . ASN A 1 106 ? -2.776 2.856 10.805 1.00 90.62 106 ASN A CA 1
ATOM 819 C C . ASN A 1 106 ? -1.807 4.003 11.096 1.00 90.62 106 ASN A C 1
ATOM 821 O O . ASN A 1 106 ? -0.767 3.798 11.730 1.00 90.62 106 ASN A O 1
ATOM 825 N N . GLY A 1 107 ? -2.093 5.205 10.598 1.00 86.81 107 GLY A N 1
ATOM 826 C CA . GLY A 1 107 ? -1.083 6.264 10.553 1.00 86.81 107 GLY A CA 1
ATOM 827 C C . GLY A 1 107 ? 0.159 5.798 9.778 1.00 86.81 107 GLY A C 1
ATOM 828 O O . GLY A 1 107 ? 0.093 5.593 8.568 1.00 86.81 107 GLY A O 1
ATOM 829 N N . LYS A 1 108 ? 1.280 5.603 10.488 1.00 85.56 108 LYS A N 1
ATOM 830 C CA . LYS A 1 108 ? 2.575 5.132 9.943 1.00 85.56 108 LYS A CA 1
ATOM 831 C C . LYS A 1 108 ? 2.908 3.679 10.297 1.00 85.56 108 LYS A C 1
ATOM 833 O O . LYS A 1 108 ? 4.003 3.213 9.984 1.00 85.56 108 LYS A O 1
ATOM 838 N N . LEU A 1 109 ? 2.013 2.996 11.004 1.00 84.88 109 LEU A N 1
ATOM 839 C CA . LEU A 1 109 ? 2.225 1.636 11.482 1.00 84.88 109 LEU A CA 1
ATOM 840 C C . LEU A 1 109 ? 1.728 0.634 10.438 1.00 84.88 109 LEU A C 1
ATOM 842 O O . LEU A 1 109 ? 0.533 0.617 10.158 1.00 84.88 109 LEU A O 1
ATOM 846 N N . ASP A 1 110 ? 2.624 -0.194 9.897 1.00 87.88 110 ASP A N 1
ATOM 847 C CA . ASP A 1 110 ? 2.262 -1.415 9.155 1.00 87.88 110 ASP A CA 1
ATOM 848 C C . ASP A 1 110 ? 1.657 -2.421 10.143 1.00 87.88 110 ASP A C 1
ATOM 850 O O . ASP A 1 110 ? 2.319 -2.813 11.108 1.00 87.88 110 ASP A O 1
ATOM 854 N N . VAL A 1 111 ? 0.398 -2.810 9.926 1.00 88.50 111 VAL A N 1
ATOM 855 C CA . VAL A 1 111 ? -0.303 -3.759 10.804 1.00 88.50 111 VAL A CA 1
ATOM 856 C C . VAL A 1 111 ? -0.530 -5.135 10.178 1.00 88.50 111 VAL A C 1
ATOM 858 O O . VAL A 1 111 ? -0.718 -6.108 10.911 1.00 88.50 111 VAL A O 1
ATOM 861 N N . ALA A 1 112 ? -0.572 -5.224 8.848 1.00 90.06 112 ALA A N 1
ATOM 862 C CA . ALA A 1 112 ? -0.885 -6.439 8.102 1.00 90.06 112 ALA A CA 1
ATOM 863 C C . ALA A 1 112 ? -0.537 -6.252 6.622 1.00 90.06 112 ALA A C 1
ATOM 865 O O . ALA A 1 112 ? -0.695 -5.158 6.081 1.00 90.06 112 ALA A O 1
ATOM 866 N N . ARG A 1 113 ? -0.131 -7.333 5.949 1.00 92.00 113 ARG A N 1
ATOM 867 C CA . ARG A 1 113 ? 0.233 -7.304 4.529 1.00 92.00 113 ARG A CA 1
ATOM 868 C C . ARG A 1 113 ? -0.059 -8.619 3.810 1.00 92.00 113 ARG A C 1
ATOM 870 O O . ARG A 1 113 ? -0.055 -9.670 4.448 1.00 92.00 113 ARG A O 1
ATOM 877 N N . PHE A 1 114 ? -0.216 -8.544 2.492 1.00 93.38 114 PHE A N 1
ATOM 878 C CA . PHE A 1 114 ? -0.257 -9.682 1.571 1.00 93.38 114 PHE A CA 1
ATOM 879 C C . PHE A 1 114 ? 0.646 -9.410 0.368 1.00 93.38 114 PHE A C 1
ATOM 881 O O . PHE A 1 114 ? 0.615 -8.314 -0.192 1.00 93.38 114 PHE A O 1
ATOM 888 N N . ILE A 1 115 ? 1.427 -10.415 -0.024 1.00 91.69 115 ILE A N 1
ATOM 889 C CA . ILE A 1 115 ? 2.176 -10.434 -1.285 1.00 91.69 115 ILE A CA 1
ATOM 890 C C . ILE A 1 115 ? 1.286 -11.104 -2.332 1.00 91.69 115 ILE A C 1
ATOM 892 O O . ILE A 1 115 ? 0.611 -12.080 -2.007 1.00 91.69 115 ILE A O 1
ATOM 896 N N . ALA A 1 116 ? 1.285 -10.572 -3.553 1.00 91.44 116 ALA A N 1
ATOM 897 C CA . ALA A 1 116 ? 0.401 -10.976 -4.643 1.00 91.44 116 ALA A CA 1
ATOM 898 C C . ALA A 1 116 ? -1.085 -11.029 -4.214 1.00 91.44 116 ALA A C 1
ATOM 900 O O . ALA A 1 116 ? -1.718 -12.082 -4.322 1.00 91.44 116 ALA A O 1
ATOM 901 N N . PRO A 1 117 ? -1.641 -9.922 -3.672 1.00 93.81 117 PRO A N 1
ATOM 902 C CA . PRO A 1 117 ? -2.992 -9.911 -3.124 1.00 93.81 117 PRO A CA 1
ATOM 903 C C . PRO A 1 117 ? -4.045 -10.179 -4.200 1.00 93.81 117 PRO A C 1
ATOM 905 O O . PRO A 1 117 ? -4.009 -9.582 -5.279 1.00 93.81 117 PRO A O 1
ATOM 908 N N . ARG A 1 118 ? -5.028 -11.009 -3.853 1.00 95.25 118 ARG A N 1
ATOM 909 C CA . ARG A 1 118 ? -6.279 -11.167 -4.603 1.00 95.25 118 ARG A CA 1
ATOM 910 C C . ARG A 1 118 ? -7.349 -10.226 -4.066 1.00 95.25 118 ARG A C 1
ATOM 912 O O . ARG A 1 118 ? -7.192 -9.605 -3.009 1.00 95.25 118 ARG A O 1
ATOM 919 N N . LYS A 1 119 ? -8.489 -10.165 -4.754 1.00 95.44 119 LYS A N 1
ATOM 920 C CA . LYS A 1 119 ? -9.641 -9.351 -4.342 1.00 95.44 119 LYS A CA 1
ATOM 921 C C . LYS A 1 119 ? -10.077 -9.660 -2.906 1.00 95.44 119 LYS A C 1
ATOM 923 O O . LYS A 1 119 ? -10.340 -8.743 -2.125 1.00 95.44 119 LYS A O 1
ATOM 928 N N . GLU A 1 120 ? -10.126 -10.936 -2.534 1.00 94.88 120 GLU A N 1
ATOM 929 C CA . GLU A 1 120 ? -10.530 -11.377 -1.197 1.00 94.88 120 GLU A CA 1
ATOM 930 C C . GLU A 1 120 ? -9.544 -10.920 -0.117 1.00 94.88 120 GLU A C 1
ATOM 932 O O . GLU A 1 120 ? -9.972 -10.549 0.978 1.00 94.88 120 GLU A O 1
ATOM 937 N N . ASP A 1 121 ? -8.247 -10.883 -0.430 1.00 96.19 121 ASP A N 1
ATOM 938 C CA . ASP A 1 121 ? -7.207 -10.422 0.491 1.00 96.19 121 ASP A CA 1
ATOM 939 C C . ASP A 1 121 ? -7.327 -8.914 0.744 1.00 96.19 121 ASP A C 1
ATOM 941 O O . ASP A 1 121 ? -7.220 -8.459 1.886 1.00 96.19 121 ASP A O 1
ATOM 945 N N . LEU A 1 122 ? -7.619 -8.133 -0.303 1.00 96.25 122 LEU A N 1
ATOM 946 C CA . LEU A 1 122 ? -7.870 -6.692 -0.195 1.00 96.25 122 LEU A CA 1
ATOM 947 C C . LEU A 1 122 ? -9.115 -6.410 0.658 1.00 96.25 122 LEU A C 1
ATOM 949 O O . LEU A 1 122 ? -9.066 -5.595 1.582 1.00 96.25 122 LEU A O 1
ATOM 953 N N . LEU A 1 123 ? -10.211 -7.139 0.414 1.00 95.19 123 LEU A N 1
ATOM 954 C CA . LEU A 1 123 ? -11.429 -7.059 1.228 1.00 95.19 123 LEU A CA 1
ATOM 955 C C . LEU A 1 123 ? -11.162 -7.438 2.685 1.00 95.19 123 LEU A C 1
ATOM 957 O O . LEU A 1 123 ? -11.671 -6.789 3.603 1.00 95.19 123 LEU A O 1
ATOM 961 N N . TYR A 1 124 ? -10.375 -8.488 2.905 1.00 95.06 124 TYR A N 1
ATOM 962 C CA . TYR A 1 124 ? -10.002 -8.934 4.236 1.00 95.06 124 TYR A CA 1
ATOM 963 C C . TYR A 1 124 ? -9.173 -7.877 4.974 1.00 95.06 124 TYR A C 1
ATOM 965 O O . TYR A 1 124 ? -9.507 -7.550 6.114 1.00 95.06 124 TYR A O 1
ATOM 973 N N . LEU A 1 125 ? -8.152 -7.292 4.335 1.00 94.94 125 LEU A N 1
ATOM 974 C CA . LEU A 1 125 ? -7.367 -6.201 4.920 1.00 94.94 125 LEU A CA 1
ATOM 975 C C . LEU A 1 125 ? -8.257 -5.006 5.280 1.00 94.94 125 LEU A C 1
ATOM 977 O O . LEU A 1 125 ? -8.178 -4.515 6.405 1.00 94.94 125 LEU A O 1
ATOM 981 N N . SER A 1 126 ? -9.153 -4.582 4.386 1.00 93.88 126 SER A N 1
ATOM 982 C CA . SER A 1 126 ? -10.066 -3.472 4.678 1.00 93.88 126 SER A CA 1
ATOM 983 C C . SER A 1 126 ? -10.990 -3.763 5.863 1.00 93.88 126 SER A C 1
ATOM 985 O O . SER A 1 126 ? -11.140 -2.918 6.740 1.00 93.88 126 SER A O 1
ATOM 987 N N . LYS A 1 127 ? -11.560 -4.973 5.956 1.00 93.75 127 LYS A N 1
ATOM 988 C CA . LYS A 1 127 ? -12.397 -5.377 7.105 1.00 93.75 127 LYS A CA 1
ATOM 989 C C . LYS A 1 127 ? -11.603 -5.459 8.408 1.00 93.75 127 LYS A C 1
ATOM 991 O O . LYS A 1 127 ? -12.131 -5.180 9.483 1.00 93.75 127 LYS A O 1
ATOM 996 N N . ARG A 1 128 ? -10.324 -5.827 8.323 1.00 92.38 128 ARG A N 1
ATOM 997 C CA . ARG A 1 128 ? -9.447 -5.960 9.488 1.00 92.38 128 ARG A CA 1
ATOM 998 C C . ARG A 1 128 ? -9.189 -4.620 10.181 1.00 92.38 128 ARG A C 1
ATOM 1000 O O . ARG A 1 128 ? -8.979 -4.616 11.390 1.00 92.38 128 ARG A O 1
ATOM 1007 N N . ALA A 1 129 ? -9.275 -3.498 9.461 1.00 92.31 129 ALA A N 1
ATOM 1008 C CA . ALA A 1 129 ? -9.243 -2.163 10.061 1.00 92.31 129 ALA A CA 1
ATOM 1009 C C . ALA A 1 129 ? -10.366 -1.967 11.094 1.00 92.31 129 ALA A C 1
ATOM 1011 O O . ALA A 1 129 ? -10.093 -1.533 12.209 1.00 92.31 129 ALA A O 1
ATOM 1012 N N . THR A 1 130 ? -11.601 -2.371 10.771 1.00 91.19 130 THR A N 1
ATOM 1013 C CA . THR A 1 130 ? -12.741 -2.314 11.703 1.00 91.19 130 THR A CA 1
ATOM 1014 C C . THR A 1 130 ? -12.485 -3.166 12.941 1.00 91.19 130 THR A C 1
ATOM 1016 O O . THR A 1 130 ? -12.625 -2.686 14.060 1.00 91.19 130 THR A O 1
ATOM 1019 N N . THR A 1 131 ? -12.002 -4.400 12.757 1.00 91.38 131 THR A N 1
ATOM 1020 C CA . THR A 1 131 ? -11.632 -5.269 13.885 1.00 91.38 131 THR A CA 1
ATOM 1021 C C . THR A 1 131 ? -10.579 -4.620 14.785 1.00 91.38 131 THR A C 1
ATOM 1023 O O . THR A 1 131 ? -10.638 -4.757 16.006 1.00 91.38 131 THR A O 1
ATOM 1026 N N . TYR A 1 132 ? -9.610 -3.907 14.211 1.00 91.88 132 TYR A N 1
ATOM 1027 C CA . TYR A 1 132 ? -8.609 -3.193 14.996 1.00 91.88 132 TYR A CA 1
ATOM 1028 C C . TYR A 1 132 ? -9.174 -1.971 15.723 1.00 91.88 132 TYR A C 1
ATOM 1030 O O . TYR A 1 132 ? -8.736 -1.700 16.839 1.00 91.88 132 TYR A O 1
ATOM 1038 N N . GLU A 1 133 ? -10.147 -1.260 15.156 1.00 91.94 133 GLU A N 1
ATOM 1039 C CA . GLU A 1 133 ? -10.858 -0.196 15.876 1.00 91.94 133 GLU A CA 1
ATOM 1040 C C . GLU A 1 133 ? -11.655 -0.743 17.067 1.00 91.94 133 GLU A C 1
ATOM 1042 O O . GLU A 1 133 ? -11.551 -0.202 18.169 1.00 91.94 133 GLU A O 1
ATOM 1047 N N . ASP A 1 134 ? -12.337 -1.879 16.912 1.00 91.94 134 ASP A N 1
ATOM 1048 C CA . ASP A 1 134 ? -13.034 -2.539 18.027 1.00 91.94 134 ASP A CA 1
ATOM 1049 C C . ASP A 1 134 ? -12.052 -2.973 19.131 1.00 91.94 134 ASP A C 1
ATOM 1051 O O . ASP A 1 134 ? -12.307 -2.828 20.335 1.00 91.94 134 ASP A O 1
ATOM 1055 N N . GLN A 1 135 ? -10.876 -3.472 18.738 1.00 91.75 135 GLN A N 1
ATOM 1056 C CA . GLN A 1 135 ? -9.807 -3.811 19.677 1.00 91.75 135 GLN A CA 1
ATOM 1057 C C . GLN A 1 135 ? -9.256 -2.573 20.398 1.00 91.75 135 GLN A C 1
ATOM 1059 O O . GLN A 1 135 ? -8.963 -2.644 21.593 1.00 91.75 135 GLN A O 1
ATOM 1064 N N . LYS A 1 136 ? -9.122 -1.432 19.706 1.00 90.19 136 LYS A N 1
ATOM 1065 C CA . LYS A 1 136 ? -8.699 -0.162 20.319 1.00 90.19 136 LYS A CA 1
ATOM 1066 C C . LYS A 1 136 ? -9.726 0.319 21.334 1.00 90.19 136 LYS A C 1
ATOM 1068 O O . LYS A 1 136 ? -9.350 0.655 22.454 1.00 90.19 136 LYS A O 1
ATOM 1073 N N . ALA A 1 137 ? -11.007 0.298 20.967 1.00 91.56 137 ALA A N 1
ATOM 1074 C CA . ALA A 1 137 ? -12.104 0.725 21.830 1.00 91.56 137 ALA A CA 1
ATOM 1075 C C . ALA A 1 137 ? -12.233 -0.151 23.088 1.00 91.56 137 ALA A C 1
ATOM 1077 O O . ALA A 1 137 ? -12.486 0.359 24.177 1.00 91.56 137 ALA A O 1
ATOM 1078 N N . SER A 1 138 ? -12.009 -1.461 22.956 1.00 94.56 138 SER A N 1
ATOM 1079 C CA . SER A 1 138 ? -12.028 -2.411 24.079 1.00 94.56 138 SER A CA 1
ATOM 1080 C C . SER A 1 138 ? -10.732 -2.447 24.901 1.00 94.56 138 SER A C 1
ATOM 1082 O O . SER A 1 138 ? -10.678 -3.137 25.917 1.00 94.56 138 SER A O 1
ATOM 1084 N N . GLY A 1 139 ? -9.676 -1.747 24.471 1.00 92.06 139 GLY A N 1
ATOM 1085 C CA . GLY A 1 139 ? -8.353 -1.790 25.106 1.00 92.06 139 GLY A CA 1
ATOM 1086 C C . GLY A 1 139 ? -7.591 -3.107 24.906 1.00 92.06 139 GLY A C 1
ATOM 1087 O O . GLY A 1 139 ? -6.544 -3.305 25.517 1.00 92.06 139 GLY A O 1
ATOM 1088 N N . SER A 1 140 ? -8.090 -4.007 24.054 1.00 93.12 140 SER A N 1
ATOM 1089 C CA . SER A 1 140 ? -7.454 -5.296 23.740 1.00 93.12 140 SER A CA 1
ATOM 1090 C C . SER A 1 140 ? -6.442 -5.211 22.592 1.00 93.12 140 SER A C 1
ATOM 1092 O O . SER A 1 140 ? -5.742 -6.185 22.303 1.00 93.12 140 SER A O 1
ATOM 1094 N N . TRP A 1 141 ? -6.347 -4.052 21.933 1.00 88.44 141 TRP A N 1
ATOM 1095 C CA . TRP A 1 141 ? -5.413 -3.841 20.835 1.00 88.44 141 TRP A CA 1
ATOM 1096 C C . TRP A 1 141 ? -3.965 -3.913 21.309 1.00 88.44 141 TRP A C 1
ATOM 1098 O O . TRP A 1 141 ? -3.491 -3.075 22.075 1.00 88.44 141 TRP A O 1
ATOM 1108 N N . ASN A 1 142 ? -3.246 -4.900 20.783 1.00 85.56 142 ASN A N 1
ATOM 1109 C CA . ASN A 1 142 ? -1.810 -5.039 20.947 1.00 85.56 142 ASN A CA 1
ATOM 1110 C C . ASN A 1 142 ? -1.145 -4.830 19.577 1.00 85.56 142 ASN A C 1
ATOM 1112 O O . ASN A 1 142 ? -0.969 -5.802 18.834 1.00 85.56 142 ASN A O 1
ATOM 1116 N N . PRO A 1 143 ? -0.854 -3.573 19.187 1.00 81.25 143 PRO A N 1
ATOM 1117 C CA . PRO A 1 143 ? -0.224 -3.304 17.904 1.00 81.25 143 PRO A CA 1
ATOM 1118 C C . PRO A 1 143 ? 1.133 -4.004 17.803 1.00 81.25 143 PRO A C 1
ATOM 1120 O O . PRO A 1 143 ? 1.795 -4.218 18.826 1.00 81.25 143 PRO A O 1
ATOM 1123 N N . PRO A 1 144 ? 1.609 -4.296 16.579 1.00 74.69 144 PRO A N 1
ATOM 1124 C CA . PRO A 1 144 ? 3.009 -4.634 16.379 1.00 74.69 144 PRO A CA 1
ATOM 1125 C C . PRO A 1 144 ? 3.884 -3.602 17.098 1.00 74.69 144 PRO A C 1
ATOM 1127 O O . PRO A 1 144 ? 3.689 -2.396 16.934 1.00 74.69 144 PRO A O 1
ATOM 1130 N N . LYS A 1 145 ? 4.831 -4.067 17.923 1.00 64.88 145 LYS A N 1
ATOM 1131 C CA . LYS A 1 145 ? 5.828 -3.198 18.563 1.00 64.88 145 LYS A CA 1
ATOM 1132 C C . LYS A 1 145 ? 6.687 -2.625 17.438 1.00 64.88 145 LYS A C 1
ATOM 1134 O O . LYS A 1 145 ? 7.558 -3.314 16.920 1.00 64.88 145 LYS A O 1
ATOM 1139 N N . GLY A 1 146 ? 6.310 -1.440 16.968 1.00 57.72 146 GLY A N 1
ATOM 1140 C CA . GLY A 1 146 ? 6.663 -0.979 15.635 1.00 57.72 146 GLY A CA 1
ATOM 1141 C C . GLY A 1 146 ? 8.165 -0.916 15.389 1.00 57.72 146 GLY A C 1
ATOM 1142 O O . GLY A 1 146 ? 8.936 -0.446 16.219 1.00 57.72 146 GLY A O 1
ATOM 1143 N N . THR A 1 147 ? 8.562 -1.279 14.180 1.00 50.12 147 THR A N 1
ATOM 1144 C CA . THR A 1 147 ? 9.558 -0.495 13.452 1.00 50.12 147 THR A CA 1
ATOM 1145 C C . THR A 1 147 ? 8.803 0.659 12.797 1.00 50.12 147 THR A C 1
ATOM 1147 O O . THR A 1 147 ? 8.166 0.467 11.761 1.00 50.12 147 THR A O 1
ATOM 1150 N N . GLU A 1 148 ? 8.791 1.839 13.424 1.00 54.28 148 GLU A N 1
ATOM 1151 C CA . GLU A 1 148 ? 8.265 3.053 12.787 1.00 54.28 148 GLU A CA 1
ATOM 1152 C C . GLU A 1 148 ? 8.950 3.242 11.423 1.00 54.28 148 GLU A C 1
ATOM 1154 O O . GLU A 1 148 ? 10.181 3.241 11.343 1.00 54.28 148 GLU A O 1
ATOM 1159 N N . ILE A 1 149 ? 8.171 3.418 10.349 1.00 56.88 149 ILE A N 1
ATOM 1160 C CA . ILE A 1 149 ? 8.726 3.803 9.045 1.00 56.88 149 ILE A CA 1
ATOM 1161 C C . ILE A 1 149 ? 9.524 5.105 9.237 1.00 56.88 149 ILE A C 1
ATOM 1163 O O . ILE A 1 149 ? 9.013 6.028 9.889 1.00 56.88 149 ILE A O 1
ATOM 1167 N N . PRO A 1 150 ? 10.757 5.217 8.696 1.00 52.84 150 PRO A N 1
ATOM 1168 C CA . PRO A 1 150 ? 11.608 6.383 8.901 1.00 52.84 150 PRO A CA 1
ATOM 1169 C C . PRO A 1 150 ? 10.862 7.696 8.647 1.00 52.84 150 PRO A C 1
ATOM 1171 O O . PRO A 1 150 ? 10.201 7.872 7.621 1.00 52.84 150 PRO A O 1
ATOM 1174 N N . ARG A 1 151 ? 10.970 8.648 9.584 1.00 51.47 151 ARG A N 1
ATOM 1175 C CA . ARG A 1 151 ? 10.300 9.951 9.464 1.00 51.47 151 ARG A CA 1
ATOM 1176 C C . ARG A 1 151 ? 10.763 10.668 8.195 1.00 51.47 151 ARG A C 1
ATOM 1178 O O . ARG A 1 151 ? 11.945 10.982 8.057 1.00 51.47 151 ARG A O 1
ATOM 1185 N N . TYR A 1 152 ? 9.816 11.011 7.325 1.00 43.84 152 TYR A N 1
ATOM 1186 C CA . TYR A 1 152 ? 10.052 11.928 6.216 1.00 43.84 152 TYR A CA 1
ATOM 1187 C C . TYR A 1 152 ? 10.540 13.282 6.747 1.00 43.84 152 TYR A C 1
ATOM 1189 O O . TYR A 1 152 ? 9.850 13.937 7.531 1.00 43.84 152 TYR A O 1
ATOM 1197 N N . LYS A 1 153 ? 11.736 13.705 6.326 1.00 46.78 153 LYS A N 1
ATOM 1198 C CA . LYS A 1 153 ? 12.228 15.072 6.520 1.00 46.78 153 LYS A CA 1
ATOM 1199 C C . LYS A 1 153 ? 12.151 15.780 5.167 1.00 46.78 153 LYS A C 1
ATOM 1201 O O . LYS A 1 153 ? 12.860 15.365 4.253 1.00 46.78 153 LYS A O 1
ATOM 1206 N N . PRO A 1 154 ? 11.329 16.832 5.014 1.00 39.69 154 PRO A N 1
ATOM 1207 C CA . PRO A 1 154 ? 11.282 17.602 3.778 1.00 39.69 154 PRO A CA 1
ATOM 1208 C C . PRO A 1 154 ? 12.680 18.117 3.412 1.00 39.69 154 PRO A C 1
ATOM 1210 O O . PRO A 1 154 ? 13.375 18.674 4.266 1.00 39.69 154 PRO A O 1
ATOM 1213 N N . ALA A 1 155 ? 13.077 17.984 2.142 1.00 49.25 155 ALA A N 1
ATOM 1214 C CA . ALA A 1 155 ? 14.387 18.420 1.637 1.00 49.25 155 ALA A CA 1
ATOM 1215 C C . ALA A 1 155 ? 14.702 19.906 1.928 1.00 49.25 155 ALA A C 1
ATOM 1217 O O . ALA A 1 155 ? 15.867 20.293 2.015 1.00 49.25 155 ALA A O 1
ATOM 1218 N N . ALA A 1 156 ? 13.677 20.727 2.182 1.00 46.03 156 ALA A N 1
ATOM 1219 C CA . ALA A 1 156 ? 13.814 22.119 2.609 1.00 46.03 156 ALA A CA 1
ATOM 1220 C C . ALA A 1 156 ? 14.627 22.307 3.911 1.00 46.03 156 ALA A C 1
ATOM 1222 O O . ALA A 1 156 ? 15.182 23.382 4.129 1.00 46.03 156 ALA A O 1
ATOM 1223 N N . LEU A 1 157 ? 14.752 21.278 4.760 1.00 45.19 157 LEU A N 1
ATOM 1224 C CA . LEU A 1 157 ? 15.533 21.340 6.004 1.00 45.19 157 LEU A CA 1
ATOM 1225 C C . LEU A 1 157 ? 17.006 20.923 5.850 1.00 45.19 157 LEU A C 1
ATOM 1227 O O . LEU A 1 157 ? 17.795 21.167 6.761 1.00 45.19 157 LEU A O 1
ATOM 1231 N N . LEU A 1 158 ? 17.405 20.334 4.717 1.00 46.41 158 LEU A N 1
ATOM 1232 C CA . LEU A 1 158 ? 18.795 19.912 4.478 1.00 46.41 158 LEU A CA 1
ATOM 1233 C C . LEU A 1 158 ? 19.674 21.034 3.900 1.00 46.41 158 LEU A C 1
ATOM 1235 O O . LEU A 1 158 ? 20.890 21.008 4.070 1.00 46.41 158 LEU A O 1
ATOM 1239 N N . ASN A 1 159 ? 19.072 22.076 3.317 1.00 44.28 159 ASN A N 1
ATOM 1240 C CA . ASN A 1 159 ? 19.802 23.199 2.712 1.00 44.28 159 ASN A CA 1
ATOM 1241 C C . ASN A 1 159 ? 20.227 24.306 3.693 1.00 44.28 159 ASN A C 1
ATOM 1243 O O . ASN A 1 159 ? 20.826 25.291 3.271 1.00 44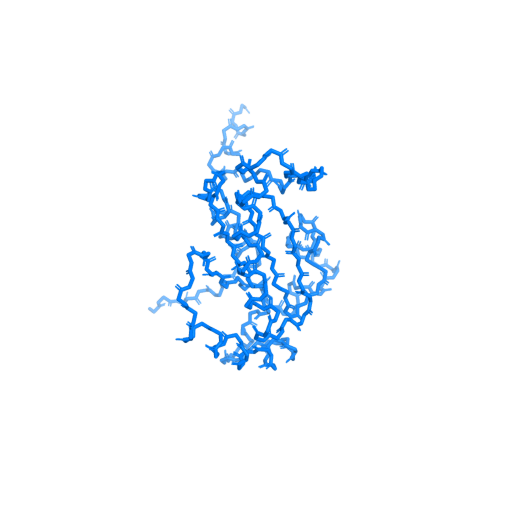.28 159 ASN A O 1
ATOM 1247 N N . ARG A 1 160 ? 19.969 24.163 5.002 1.00 46.94 160 ARG A N 1
ATOM 1248 C CA . ARG A 1 160 ? 20.364 25.168 6.012 1.00 46.94 160 ARG A CA 1
ATOM 1249 C C . ARG A 1 160 ? 21.696 24.896 6.721 1.00 46.94 160 ARG A C 1
ATOM 1251 O O . ARG A 1 160 ? 22.082 25.700 7.556 1.00 46.94 160 ARG A O 1
ATOM 1258 N N . LYS A 1 161 ? 22.403 23.802 6.399 1.00 46.47 161 LYS A N 1
ATOM 1259 C CA . LYS A 1 161 ? 23.684 23.431 7.047 1.00 46.47 161 LYS A CA 1
ATOM 1260 C C . LYS A 1 161 ? 24.915 23.411 6.126 1.00 46.47 161 LYS A C 1
ATOM 1262 O O . LYS A 1 161 ? 25.956 22.906 6.520 1.00 46.47 161 LYS A O 1
ATOM 1267 N N . ARG A 1 162 ? 24.830 23.969 4.914 1.00 47.41 162 ARG A N 1
ATOM 1268 C CA . ARG A 1 162 ? 26.000 24.210 4.042 1.00 47.41 162 ARG A CA 1
ATOM 1269 C C . ARG A 1 162 ? 26.088 25.681 3.642 1.00 47.41 162 ARG A C 1
ATOM 1271 O O . ARG A 1 162 ? 26.001 26.006 2.464 1.00 47.41 162 ARG A O 1
ATOM 1278 N N . ARG A 1 163 ? 26.188 26.563 4.631 1.00 45.91 163 ARG A N 1
ATOM 1279 C CA . ARG A 1 163 ? 26.741 27.917 4.493 1.00 45.91 163 ARG A CA 1
ATOM 1280 C C . ARG A 1 163 ? 27.283 28.324 5.859 1.00 45.91 163 ARG A C 1
ATOM 1282 O O . ARG A 1 163 ? 26.582 28.981 6.619 1.00 45.91 163 ARG A O 1
ATOM 1289 N N . GLU A 1 164 ? 28.487 27.858 6.148 1.00 41.69 164 GLU A N 1
ATOM 1290 C CA . GLU A 1 164 ? 29.465 28.553 6.987 1.00 41.69 164 GLU A CA 1
ATOM 1291 C C . GLU A 1 164 ? 30.754 28.627 6.170 1.00 41.69 164 GLU A C 1
ATOM 1293 O O . GLU A 1 164 ? 31.049 27.621 5.478 1.00 41.69 164 GLU A O 1
#

Sequence (164 aa):
MSISKTPSAEDLYTKFLKALADNKSGDWILAVFEGSPSEGMYSWCSDCVAASGDLTSFLEEYTGDVKVSQFKVGTKNEWEDDVIGPSPFRMKFPFLSDLPTAILFNGKLDVARFIAPRKEDLLYLSKRATTYEDQKASGSWNPPKGTEIPRYKPAALLNRKRRE

Secondary structure (DSSP, 8-state):
----PPPPHHHHHHHHHHHHHSSPT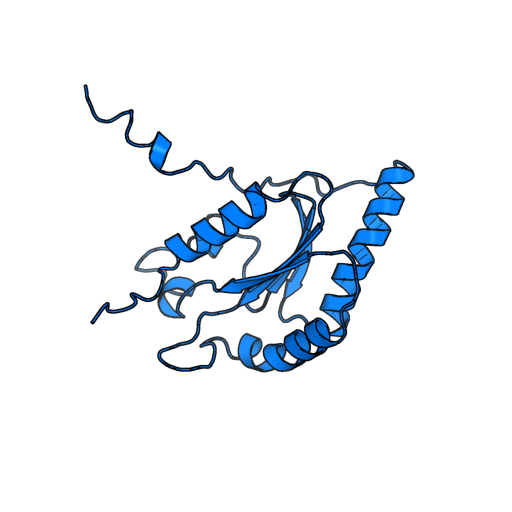T-EEEEEEEPPB-SSSSBS-HHHHHHHHHHHHHHHH--SSSEEEEEE---HHHHH-TTT---HHHHH-TT--SSSEEEEEETTEEEEEEES--HHHHHHHHHHHHHHHHHHHTT--------PPPPP--GGGTTTSS--

Foldseek 3Di:
DDPPPDDALVSLVLVVLVVLQPADQLAKEWEWEFADDDVDDDHPDPLRRVQVVQVVVLVVPDPARHHYYYGHRYHPCLPPPPPVHHRCCCPQPVVCVAPGKIFMDRRQFTQDIDHSDGNVNSVVSRVVSVVQVVCVVVVNHDGDPDPRRDRDDPPVVVVPPPDD

pLDDT: mean 81.69, std 16.46, range [35.47, 96.25]